Protein AF-A0A517TR64-F1 (afdb_monomer_lite)

Structure (mmCIF, N/CA/C/O backbone):
data_AF-A0A517TR64-F1
#
_entry.id   AF-A0A517TR64-F1
#
loop_
_atom_site.group_PDB
_atom_site.id
_atom_site.type_symbol
_atom_site.label_atom_id
_atom_site.label_alt_id
_atom_site.label_comp_id
_atom_site.label_asym_id
_atom_site.label_entity_id
_atom_site.label_seq_id
_atom_site.pdbx_PDB_ins_code
_atom_site.Cartn_x
_atom_site.Cartn_y
_atom_site.Cartn_z
_atom_site.occupancy
_atom_site.B_iso_or_equiv
_atom_site.auth_seq_id
_atom_site.auth_comp_id
_atom_site.auth_asym_id
_atom_site.auth_atom_id
_atom_site.pdbx_PDB_model_num
ATOM 1 N N . MET A 1 1 ? 27.036 33.174 -52.884 1.00 54.72 1 MET A N 1
ATOM 2 C CA . MET A 1 1 ? 27.633 32.186 -51.959 1.00 54.72 1 MET A CA 1
ATOM 3 C C . MET A 1 1 ? 27.082 32.458 -50.565 1.00 54.72 1 MET A C 1
ATOM 5 O O . MET A 1 1 ? 27.500 33.462 -50.027 1.00 54.72 1 MET A O 1
ATOM 9 N N . THR A 1 2 ? 26.119 31.678 -50.040 1.00 56.25 2 THR A N 1
ATOM 10 C CA . THR A 1 2 ? 25.701 31.693 -48.599 1.00 56.25 2 THR A CA 1
ATOM 11 C C . THR A 1 2 ? 24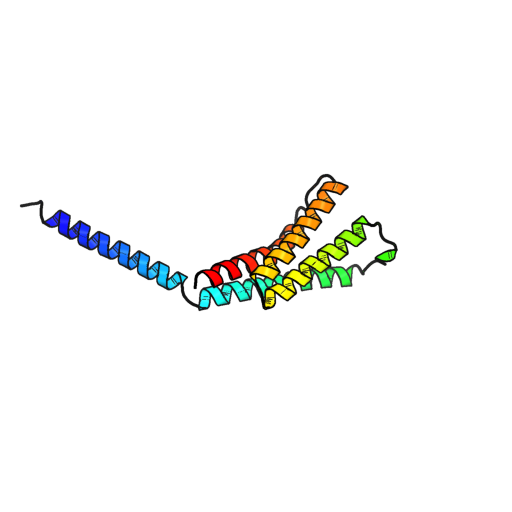.534 30.743 -48.255 1.00 56.25 2 THR A C 1
ATOM 13 O O . THR A 1 2 ? 24.256 30.538 -47.082 1.00 56.25 2 THR A O 1
ATOM 16 N N . ARG A 1 3 ? 23.832 30.130 -49.224 1.00 54.91 3 ARG A N 1
ATOM 17 C CA . ARG A 1 3 ? 22.627 29.313 -48.936 1.00 54.91 3 ARG A CA 1
ATOM 18 C C . ARG A 1 3 ? 22.876 27.808 -48.731 1.00 54.91 3 ARG A C 1
ATOM 20 O O . ARG A 1 3 ? 22.011 27.137 -48.182 1.00 54.91 3 ARG A O 1
ATOM 27 N N . ALA A 1 4 ? 24.025 27.286 -49.168 1.00 56.94 4 ALA A N 1
ATOM 28 C CA . ALA A 1 4 ? 24.368 25.863 -49.046 1.00 56.94 4 ALA A CA 1
ATOM 29 C C . ALA A 1 4 ? 24.871 25.492 -47.633 1.00 56.94 4 ALA A C 1
ATOM 31 O O . ALA A 1 4 ? 24.409 24.504 -47.073 1.00 56.94 4 ALA A O 1
ATOM 32 N N . ASP A 1 5 ? 25.689 26.355 -47.014 1.00 63.84 5 ASP A N 1
ATOM 33 C CA . ASP A 1 5 ? 26.286 26.156 -45.675 1.00 63.84 5 ASP A CA 1
ATOM 34 C C . ASP A 1 5 ? 25.220 25.982 -44.567 1.00 63.84 5 ASP A C 1
ATOM 36 O O . ASP A 1 5 ? 25.319 25.125 -43.693 1.00 63.84 5 ASP A O 1
ATOM 40 N N . GLY A 1 6 ? 24.104 26.718 -44.648 1.00 62.19 6 GLY A N 1
ATOM 41 C CA . GLY A 1 6 ? 23.027 26.610 -43.657 1.00 62.19 6 GLY A CA 1
ATOM 42 C C . GLY A 1 6 ? 22.298 25.260 -43.655 1.00 62.19 6 GLY A C 1
ATOM 43 O O . GLY A 1 6 ? 21.837 24.814 -42.606 1.00 62.19 6 GLY A O 1
ATOM 44 N N . ARG A 1 7 ? 22.196 24.584 -44.809 1.00 66.25 7 ARG A N 1
ATOM 45 C CA . ARG A 1 7 ? 21.471 23.306 -44.920 1.00 66.25 7 ARG A CA 1
ATOM 46 C C . ARG A 1 7 ? 22.295 22.146 -44.355 1.00 66.25 7 ARG A C 1
ATOM 48 O O . ARG A 1 7 ? 21.733 21.250 -43.733 1.00 66.25 7 ARG A O 1
ATOM 55 N N . GLU A 1 8 ? 23.614 22.209 -44.511 1.00 67.38 8 GLU A N 1
ATOM 56 C CA . GLU A 1 8 ? 24.558 21.225 -43.972 1.00 67.38 8 GLU A CA 1
ATOM 57 C C . GLU A 1 8 ? 24.685 21.342 -42.448 1.00 67.38 8 GLU A C 1
ATOM 59 O O . GLU A 1 8 ? 24.677 20.329 -41.748 1.00 67.38 8 GLU A O 1
ATOM 64 N N . ARG A 1 9 ? 24.672 22.569 -41.907 1.00 67.56 9 ARG A N 1
ATOM 65 C CA . ARG A 1 9 ? 24.637 22.792 -40.450 1.00 67.56 9 ARG A CA 1
ATOM 66 C C . ARG A 1 9 ? 23.362 22.259 -39.802 1.00 67.56 9 ARG A C 1
ATOM 68 O O . ARG A 1 9 ? 23.440 21.626 -38.755 1.00 67.56 9 ARG A O 1
ATOM 75 N N . LEU A 1 10 ? 22.205 22.462 -40.436 1.00 70.00 10 LEU A N 1
ATOM 76 C CA . LEU A 1 10 ? 20.931 21.932 -39.937 1.00 70.00 10 LEU A CA 1
ATOM 77 C C . LEU A 1 10 ? 20.880 20.399 -39.995 1.00 70.00 10 LEU A C 1
ATOM 79 O O . LEU A 1 10 ? 20.372 19.780 -39.062 1.00 70.00 10 LEU A O 1
ATOM 83 N N . ALA A 1 11 ? 21.432 19.783 -41.045 1.00 70.44 11 ALA A N 1
ATOM 84 C CA . ALA A 1 11 ? 21.516 18.327 -41.152 1.00 70.44 11 ALA A CA 1
ATOM 85 C C . ALA A 1 11 ? 22.431 17.728 -40.069 1.00 70.44 11 ALA A C 1
ATOM 87 O O . ALA A 1 11 ? 22.047 16.768 -39.404 1.00 70.44 11 ALA A O 1
ATOM 88 N N . CYS A 1 12 ? 23.595 18.343 -39.836 1.00 68.62 12 CYS A N 1
ATOM 89 C CA . CYS A 1 12 ? 24.535 17.917 -38.798 1.00 68.62 12 CYS A CA 1
ATOM 90 C C . CYS A 1 12 ? 23.945 18.098 -37.384 1.00 68.62 12 CYS A C 1
ATOM 92 O O . CYS A 1 12 ? 24.061 17.218 -36.534 1.00 68.62 12 CYS A O 1
ATOM 94 N N . GLN A 1 13 ? 23.218 19.196 -37.148 1.00 73.81 13 GLN A N 1
ATOM 95 C CA . GLN A 1 13 ? 22.561 19.453 -35.866 1.00 73.81 13 GLN A CA 1
ATOM 96 C C . GLN A 1 13 ? 21.355 18.535 -35.612 1.00 73.81 13 GLN A C 1
ATOM 98 O O . GLN A 1 13 ? 21.157 18.101 -34.480 1.00 73.81 13 GLN A O 1
ATOM 103 N N . CYS A 1 14 ? 20.582 18.180 -36.645 1.00 71.50 14 CYS A N 1
ATOM 104 C CA . CYS A 1 14 ? 19.538 17.156 -36.526 1.00 71.50 14 CYS A CA 1
ATOM 105 C C . CYS A 1 14 ? 20.123 15.778 -36.190 1.00 71.50 14 CYS A C 1
ATOM 107 O O . CYS A 1 14 ? 19.568 15.087 -35.341 1.00 71.50 14 CYS A O 1
ATOM 109 N N . HIS A 1 15 ? 21.241 15.391 -36.811 1.00 72.12 15 HIS A N 1
ATOM 110 C CA . HIS A 1 15 ? 21.874 14.096 -36.547 1.00 72.12 15 HIS A CA 1
ATOM 111 C C . HIS A 1 15 ? 22.333 13.972 -35.088 1.00 72.12 15 HIS A C 1
ATOM 113 O O . HIS A 1 15 ? 22.019 12.984 -34.432 1.00 72.12 15 HIS A O 1
ATOM 119 N N . LEU A 1 16 ? 22.972 15.018 -34.551 1.00 70.12 16 LEU A N 1
ATOM 120 C CA . LEU A 1 16 ? 23.427 15.052 -33.157 1.00 70.12 16 LEU A CA 1
ATOM 121 C C . LEU A 1 16 ? 22.274 14.967 -32.146 1.00 70.12 16 LEU A C 1
ATOM 123 O O . LEU A 1 16 ? 22.400 14.275 -31.142 1.00 70.12 16 LEU A O 1
ATOM 127 N N . ILE A 1 17 ? 21.138 15.627 -32.408 1.00 72.75 17 ILE A N 1
ATOM 128 C CA . ILE A 1 17 ? 19.963 15.553 -31.520 1.00 72.75 17 ILE A CA 1
ATOM 129 C C . ILE A 1 17 ? 19.356 14.144 -31.535 1.00 72.75 17 ILE A C 1
ATOM 131 O O . ILE A 1 17 ? 18.942 13.645 -30.490 1.00 72.75 17 ILE A O 1
ATOM 135 N N . VAL A 1 18 ? 19.311 13.488 -32.699 1.00 74.31 18 VAL A N 1
ATOM 136 C CA . VAL A 1 18 ? 18.795 12.116 -32.821 1.00 74.31 18 VAL A CA 1
ATOM 137 C C . VAL A 1 18 ? 19.724 11.112 -32.133 1.00 74.31 18 VAL A C 1
ATOM 139 O O . VAL A 1 18 ? 19.233 10.225 -31.438 1.00 74.31 18 VAL A O 1
ATOM 142 N N . GLU A 1 19 ? 21.043 11.264 -32.266 1.00 70.62 19 GLU A N 1
ATOM 143 C CA . GLU A 1 19 ? 22.022 10.420 -31.568 1.00 70.62 19 GLU A CA 1
ATOM 144 C C . GLU A 1 19 ? 21.961 10.593 -30.048 1.00 70.62 19 GLU A C 1
ATOM 146 O O . GLU A 1 19 ? 21.959 9.601 -29.319 1.00 70.62 19 GLU A O 1
ATOM 151 N N . ASP A 1 20 ? 21.834 11.829 -29.564 1.00 66.38 20 ASP A N 1
ATOM 152 C CA . ASP A 1 20 ? 21.724 12.107 -28.130 1.00 66.38 20 ASP A CA 1
ATOM 153 C C . ASP A 1 20 ? 20.405 11.564 -27.548 1.00 66.38 20 ASP A C 1
ATOM 155 O O . ASP A 1 20 ? 20.380 10.959 -26.475 1.00 66.38 20 ASP A O 1
ATOM 159 N N . GLN A 1 21 ? 19.298 11.673 -28.291 1.00 68.19 21 GLN A N 1
ATOM 160 C CA . GLN A 1 21 ? 18.027 11.039 -27.919 1.00 68.19 21 GLN A CA 1
ATOM 161 C C . GLN A 1 21 ? 18.133 9.508 -27.902 1.00 68.19 21 GLN A C 1
ATOM 163 O O . GLN A 1 21 ? 17.663 8.873 -26.957 1.00 68.19 21 GLN A O 1
ATOM 168 N N . ALA A 1 22 ? 18.773 8.907 -28.908 1.00 64.88 22 ALA A N 1
ATOM 169 C CA . ALA A 1 22 ? 18.958 7.460 -28.984 1.00 64.88 22 ALA A CA 1
ATOM 170 C C . ALA A 1 22 ? 19.849 6.934 -27.845 1.00 64.88 22 ALA A C 1
ATOM 172 O O . ALA A 1 22 ? 19.540 5.903 -27.245 1.00 64.88 22 ALA A O 1
ATOM 173 N N . MET A 1 23 ? 20.907 7.667 -27.493 1.00 61.97 23 MET A N 1
ATOM 174 C CA . MET A 1 23 ? 21.799 7.328 -26.384 1.00 61.97 23 MET A CA 1
ATOM 175 C C . MET A 1 23 ? 21.092 7.439 -25.024 1.00 61.97 23 MET A C 1
ATOM 177 O O . MET A 1 23 ? 21.227 6.543 -24.190 1.00 61.97 23 MET A O 1
ATOM 181 N N . ASN A 1 24 ? 20.271 8.472 -24.814 1.00 63.84 24 ASN A N 1
ATOM 182 C CA . ASN A 1 24 ? 19.489 8.635 -23.584 1.00 63.84 24 ASN A CA 1
ATOM 183 C C . ASN A 1 24 ? 18.414 7.544 -23.415 1.00 63.84 24 ASN A C 1
ATOM 185 O O . ASN A 1 24 ? 18.240 7.017 -22.315 1.00 63.84 24 ASN A O 1
ATOM 189 N N . VAL A 1 25 ? 17.742 7.141 -24.499 1.00 63.25 25 VAL A N 1
ATOM 190 C CA . VAL A 1 25 ? 16.787 6.015 -24.484 1.00 63.25 25 VAL A CA 1
ATOM 191 C C . VAL A 1 25 ? 17.502 4.687 -24.209 1.00 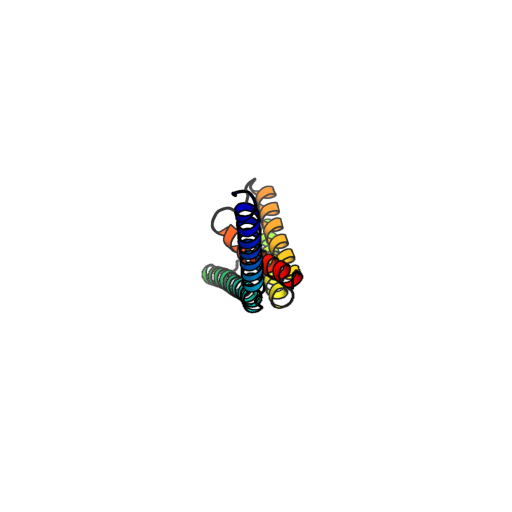63.25 25 VAL A C 1
ATOM 193 O O . VAL A 1 25 ? 17.003 3.863 -23.441 1.00 63.25 25 VAL A O 1
ATOM 196 N N . ALA A 1 26 ? 18.700 4.486 -24.766 1.00 60.66 26 ALA A N 1
ATOM 197 C CA . ALA A 1 26 ? 19.500 3.292 -24.502 1.00 60.66 26 ALA A CA 1
ATOM 198 C C . ALA A 1 26 ? 19.936 3.199 -23.027 1.00 60.66 26 ALA A C 1
ATOM 200 O O . ALA A 1 26 ? 19.856 2.121 -22.431 1.00 60.66 26 ALA A O 1
ATOM 201 N N . LEU A 1 27 ? 20.315 4.321 -22.406 1.00 60.50 27 LEU A N 1
ATOM 202 C CA . LEU A 1 27 ? 20.637 4.379 -20.977 1.00 60.50 27 LEU A CA 1
ATOM 203 C C . LEU A 1 27 ? 19.417 4.075 -20.085 1.00 60.50 27 LEU A C 1
ATOM 205 O O . LEU A 1 27 ? 19.567 3.365 -19.082 1.00 60.50 27 LEU A O 1
ATOM 209 N N . ASP A 1 28 ? 18.220 4.543 -20.462 1.00 60.34 28 ASP A N 1
ATOM 210 C CA . ASP A 1 28 ? 16.951 4.284 -19.751 1.00 60.34 28 ASP A CA 1
ATOM 211 C C . ASP A 1 28 ? 16.512 2.806 -19.846 1.00 60.34 28 ASP A C 1
ATOM 213 O O . ASP A 1 28 ? 15.982 2.230 -18.897 1.00 60.34 28 ASP A O 1
ATOM 217 N N . SER A 1 29 ? 16.832 2.145 -20.963 1.00 59.28 29 SER A N 1
ATOM 218 C CA . SER A 1 29 ? 16.463 0.746 -21.240 1.00 59.28 29 SER A CA 1
ATOM 219 C C . SER A 1 29 ? 17.346 -0.326 -20.580 1.00 59.28 29 SER A C 1
ATOM 221 O O . SER A 1 29 ? 17.112 -1.522 -20.771 1.00 59.28 29 SER A O 1
ATOM 223 N N . SER A 1 30 ? 18.372 0.046 -19.801 1.00 66.31 30 SER A N 1
ATOM 224 C CA . SER A 1 30 ? 19.287 -0.967 -19.260 1.00 66.31 30 SER A CA 1
ATOM 225 C C . SER A 1 30 ? 18.580 -1.898 -18.250 1.00 66.31 30 SER A C 1
ATOM 227 O O . SER A 1 30 ? 17.876 -1.432 -17.346 1.00 66.31 30 SER A O 1
ATOM 229 N N . PRO A 1 31 ? 18.791 -3.229 -18.327 1.00 67.94 31 PRO A N 1
ATOM 230 C CA . PRO A 1 31 ? 18.142 -4.205 -17.439 1.00 67.94 31 PRO A CA 1
ATOM 231 C C . PRO A 1 31 ? 18.442 -3.954 -15.951 1.00 67.94 31 PRO A C 1
ATOM 233 O O . PRO A 1 31 ? 17.665 -4.337 -15.072 1.00 67.94 31 PRO A O 1
ATOM 236 N N . HIS A 1 32 ? 19.537 -3.243 -15.663 1.00 74.12 32 HIS A N 1
ATOM 237 C CA . HIS A 1 32 ? 19.895 -2.779 -14.328 1.00 74.12 32 HIS A CA 1
ATOM 238 C C . HIS A 1 32 ? 18.870 -1.805 -13.727 1.00 74.12 32 HIS A C 1
ATOM 240 O O . HIS A 1 32 ? 18.573 -1.920 -12.537 1.00 74.12 32 HIS A O 1
ATOM 246 N N . GLN A 1 33 ? 18.271 -0.901 -14.512 1.00 75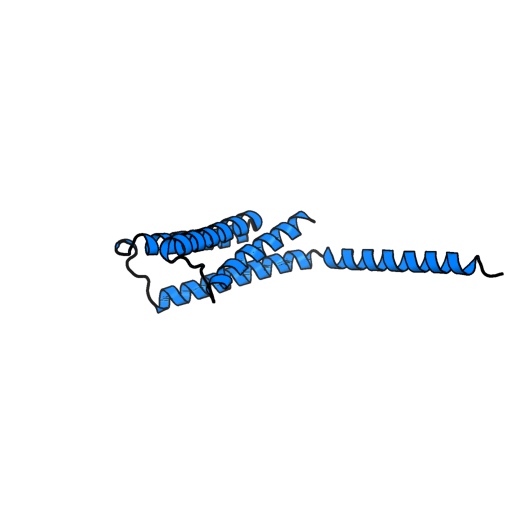.75 33 GLN A N 1
ATOM 247 C CA . GLN A 1 33 ? 17.290 0.063 -13.993 1.00 75.75 33 GLN A CA 1
ATOM 248 C C . GLN A 1 33 ? 15.986 -0.609 -13.542 1.00 75.75 33 GLN A C 1
ATOM 250 O O . GLN A 1 33 ? 15.425 -0.263 -12.495 1.00 75.75 33 GLN A O 1
ATOM 255 N N . ALA A 1 34 ? 15.513 -1.597 -14.307 1.00 76.62 34 ALA A N 1
ATOM 256 C CA . ALA A 1 34 ? 14.344 -2.394 -13.942 1.00 76.62 34 ALA A CA 1
ATOM 257 C C . ALA A 1 34 ? 14.624 -3.226 -12.679 1.00 76.62 34 ALA A C 1
ATOM 259 O O . ALA A 1 34 ? 13.826 -3.223 -11.737 1.00 76.62 34 ALA A O 1
ATOM 260 N N . ALA A 1 35 ? 15.798 -3.863 -12.605 1.00 83.81 35 ALA A N 1
ATOM 261 C CA . ALA A 1 35 ? 16.221 -4.616 -11.426 1.00 83.81 35 ALA A CA 1
ATOM 262 C C . ALA A 1 35 ? 16.305 -3.734 -10.166 1.00 83.81 35 ALA A C 1
ATOM 264 O O . ALA A 1 35 ? 15.826 -4.137 -9.102 1.00 83.81 35 ALA A O 1
ATOM 265 N N . MET A 1 36 ? 16.846 -2.517 -10.282 1.00 85.94 36 MET A N 1
ATOM 266 C CA . MET A 1 36 ? 16.905 -1.553 -9.179 1.00 85.94 36 MET A CA 1
ATOM 267 C C . MET A 1 36 ? 15.508 -1.181 -8.674 1.00 85.94 36 MET A C 1
ATOM 269 O O . MET A 1 36 ? 15.276 -1.213 -7.466 1.00 85.94 36 MET A O 1
ATOM 273 N N . ALA A 1 37 ? 14.556 -0.899 -9.571 1.00 85.50 37 ALA A N 1
ATOM 274 C CA . ALA A 1 37 ? 13.183 -0.562 -9.184 1.00 85.50 37 ALA A CA 1
ATOM 275 C C . ALA A 1 37 ? 12.515 -1.684 -8.364 1.00 85.50 37 ALA A C 1
ATOM 277 O O . ALA A 1 37 ? 11.879 -1.413 -7.343 1.00 85.50 37 ALA A O 1
ATOM 278 N N . HIS A 1 38 ? 12.714 -2.949 -8.751 1.00 87.31 38 HIS A N 1
ATOM 279 C CA . HIS A 1 38 ? 12.214 -4.092 -7.981 1.00 87.31 38 HIS A CA 1
ATOM 280 C C . HIS A 1 38 ? 12.869 -4.209 -6.600 1.00 87.31 38 HIS A C 1
ATOM 282 O O . HIS A 1 38 ? 12.181 -4.507 -5.620 1.00 87.31 38 HIS A O 1
ATOM 288 N N . TRP A 1 39 ? 14.178 -3.974 -6.500 1.00 92.12 39 TRP A N 1
ATOM 289 C CA . TRP A 1 39 ? 14.885 -4.029 -5.219 1.00 92.12 39 TRP A CA 1
ATOM 290 C C . TRP A 1 39 ? 14.461 -2.913 -4.269 1.00 92.12 39 TRP A C 1
ATOM 292 O O . TRP A 1 39 ? 14.188 -3.201 -3.105 1.00 92.12 39 TRP A O 1
ATOM 302 N N . PHE A 1 40 ? 14.311 -1.678 -4.752 1.00 92.62 40 PHE A N 1
ATOM 303 C CA . PHE A 1 40 ? 13.800 -0.578 -3.930 1.00 92.62 40 PHE A CA 1
ATOM 304 C C . PHE A 1 40 ? 12.383 -0.856 -3.418 1.00 92.62 40 PHE A C 1
ATOM 306 O O . PHE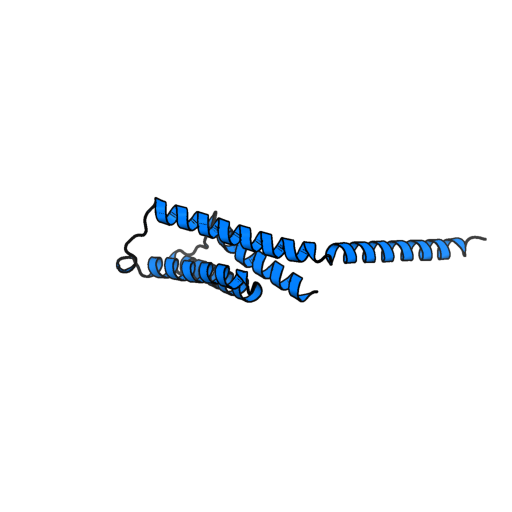 A 1 40 ? 12.119 -0.670 -2.229 1.00 92.62 40 PHE A O 1
ATOM 313 N N . ALA A 1 41 ? 11.495 -1.380 -4.271 1.00 91.62 41 ALA A N 1
ATOM 314 C CA . ALA A 1 41 ? 10.153 -1.780 -3.851 1.00 91.62 41 ALA A CA 1
ATOM 315 C C . ALA A 1 41 ? 10.203 -2.831 -2.728 1.00 91.62 41 ALA A C 1
ATOM 317 O O . ALA A 1 41 ? 9.563 -2.659 -1.692 1.00 91.62 41 ALA A O 1
ATOM 318 N N . ARG A 1 42 ? 11.032 -3.872 -2.871 1.00 94.50 42 ARG A N 1
ATOM 319 C CA . ARG A 1 42 ? 11.186 -4.924 -1.851 1.00 94.50 42 ARG A CA 1
ATOM 320 C C . ARG A 1 42 ? 11.770 -4.401 -0.542 1.00 94.50 42 ARG A C 1
ATOM 322 O O . ARG A 1 42 ? 11.223 -4.699 0.515 1.00 94.50 42 ARG A O 1
ATOM 329 N N . ILE A 1 43 ? 12.842 -3.611 -0.604 1.00 95.62 43 ILE A N 1
ATOM 330 C CA . ILE A 1 43 ? 13.484 -3.031 0.585 1.00 95.62 43 ILE A CA 1
ATOM 331 C C . ILE A 1 43 ? 12.492 -2.137 1.330 1.00 95.62 43 ILE A C 1
ATOM 333 O O . ILE A 1 43 ? 12.354 -2.269 2.543 1.00 95.62 43 ILE A O 1
ATOM 337 N N . SER A 1 44 ? 11.742 -1.292 0.613 1.00 95.38 44 SER A N 1
ATOM 338 C CA . SER A 1 44 ? 10.703 -0.461 1.229 1.00 95.38 44 SER A CA 1
ATOM 339 C C . SER A 1 44 ? 9.592 -1.300 1.870 1.00 95.38 44 SER A C 1
ATOM 341 O O . SER A 1 44 ? 9.185 -1.010 2.990 1.00 95.38 44 SER A O 1
ATOM 343 N N . ALA A 1 45 ? 9.143 -2.375 1.213 1.00 94.06 45 ALA A N 1
ATOM 344 C CA . ALA A 1 45 ? 8.091 -3.247 1.723 1.00 94.06 45 ALA A CA 1
ATOM 345 C C . ALA A 1 45 ? 8.516 -3.947 3.018 1.00 94.06 45 ALA A C 1
ATOM 347 O O . ALA A 1 45 ? 7.769 -3.935 3.996 1.00 94.06 45 ALA A O 1
ATOM 348 N N . VAL A 1 46 ? 9.730 -4.510 3.039 1.00 96.44 46 VAL A N 1
ATOM 349 C CA . VAL A 1 46 ? 10.302 -5.140 4.236 1.00 96.44 46 VAL A CA 1
ATOM 350 C C . VAL A 1 46 ? 10.519 -4.107 5.332 1.00 96.44 46 VAL A C 1
ATOM 352 O O . VAL A 1 46 ? 10.135 -4.362 6.465 1.00 96.44 46 VAL A O 1
ATOM 355 N N . GLY A 1 47 ? 11.088 -2.943 5.011 1.00 95.88 47 GLY A N 1
ATOM 356 C CA . GLY A 1 47 ? 11.359 -1.894 5.993 1.00 95.88 47 GLY A CA 1
ATOM 357 C C . GLY A 1 47 ? 10.087 -1.384 6.666 1.00 95.88 47 GLY A C 1
ATOM 358 O O . GLY A 1 47 ? 10.016 -1.326 7.890 1.00 95.88 47 GLY A O 1
ATOM 359 N N . VAL A 1 48 ? 9.052 -1.088 5.877 1.00 94.88 48 VAL A N 1
ATOM 360 C CA . VAL A 1 48 ? 7.752 -0.623 6.381 1.00 94.88 48 VAL A CA 1
ATOM 361 C C . VAL A 1 48 ? 7.035 -1.718 7.180 1.00 94.88 48 VAL A C 1
ATOM 363 O O . VAL A 1 48 ? 6.477 -1.435 8.241 1.00 94.88 48 VAL A O 1
ATOM 366 N N . PHE A 1 49 ? 7.069 -2.971 6.714 1.00 95.19 49 PHE A N 1
ATOM 367 C CA . PHE A 1 49 ? 6.502 -4.102 7.453 1.00 95.19 49 PHE A CA 1
ATOM 368 C C . PHE A 1 49 ? 7.225 -4.334 8.784 1.00 95.19 49 PHE A C 1
ATOM 370 O O . PHE A 1 49 ? 6.577 -4.456 9.821 1.00 95.19 49 PHE A O 1
ATOM 377 N N . ALA A 1 50 ? 8.559 -4.347 8.771 1.00 95.62 50 ALA A N 1
ATOM 378 C CA . ALA A 1 50 ? 9.378 -4.532 9.962 1.00 95.62 50 ALA A CA 1
ATOM 379 C C . ALA A 1 50 ? 9.157 -3.402 10.973 1.00 95.62 50 ALA A C 1
ATOM 381 O O . ALA A 1 50 ? 8.982 -3.676 12.156 1.00 95.62 50 ALA A O 1
ATOM 382 N N . PHE A 1 51 ? 9.088 -2.150 10.512 1.00 93.06 51 PHE A N 1
ATOM 383 C CA . PHE A 1 51 ? 8.758 -1.003 11.356 1.00 93.06 51 PHE A CA 1
ATOM 384 C C . PHE A 1 51 ? 7.394 -1.170 12.043 1.00 93.06 51 PHE A C 1
ATOM 386 O O . PHE A 1 51 ? 7.291 -1.006 13.258 1.00 93.06 51 PHE A O 1
ATOM 393 N N . PHE A 1 52 ? 6.359 -1.563 11.294 1.00 91.44 52 PHE A N 1
ATOM 394 C CA . PHE A 1 52 ? 5.037 -1.809 11.873 1.00 91.44 52 PHE A CA 1
ATOM 395 C C . PHE A 1 52 ? 5.038 -2.990 12.853 1.00 91.44 52 PHE A C 1
ATOM 397 O O . PHE A 1 52 ? 4.423 -2.903 13.911 1.00 91.44 52 PHE A O 1
ATOM 404 N N . MET A 1 53 ? 5.741 -4.082 12.539 1.00 93.12 53 MET A N 1
ATOM 405 C CA . MET A 1 53 ? 5.857 -5.235 13.439 1.00 93.12 53 MET A CA 1
ATOM 406 C C . MET A 1 53 ? 6.589 -4.882 14.733 1.00 93.12 53 MET A C 1
ATOM 408 O O . MET A 1 53 ? 6.146 -5.286 15.801 1.00 93.12 53 MET A O 1
ATOM 412 N N . LEU A 1 54 ? 7.663 -4.093 14.663 1.00 94.25 54 LEU A N 1
ATOM 413 C CA . LEU A 1 54 ? 8.352 -3.590 15.852 1.00 94.25 54 LEU A CA 1
ATOM 414 C C . LEU A 1 54 ? 7.409 -2.765 16.728 1.00 94.25 54 LEU A C 1
ATOM 416 O O . LEU A 1 54 ? 7.365 -2.977 17.935 1.00 94.25 54 LEU A O 1
ATOM 420 N N . PHE A 1 55 ? 6.617 -1.881 16.120 1.00 89.38 55 PHE A N 1
ATOM 421 C CA . PHE A 1 55 ? 5.616 -1.099 16.840 1.00 89.38 55 PHE A CA 1
ATOM 422 C C . PHE A 1 55 ? 4.548 -1.993 17.490 1.00 89.38 55 PHE A C 1
ATOM 424 O O . PHE A 1 55 ? 4.255 -1.847 18.672 1.00 89.38 55 PHE A O 1
ATOM 431 N N . ALA A 1 56 ? 4.021 -2.973 16.750 1.00 88.94 56 ALA A N 1
ATOM 432 C CA . ALA A 1 56 ? 3.026 -3.917 17.257 1.00 88.94 56 ALA A CA 1
ATOM 433 C C . ALA A 1 56 ? 3.558 -4.788 18.411 1.00 88.94 56 ALA A C 1
ATOM 435 O O . ALA A 1 56 ? 2.807 -5.121 19.326 1.00 88.94 56 ALA A O 1
ATOM 436 N N . LEU A 1 57 ? 4.843 -5.153 18.382 1.00 90.81 57 LEU A N 1
ATOM 437 C CA . LEU A 1 57 ? 5.496 -5.897 19.460 1.00 90.81 57 LEU A CA 1
ATOM 438 C C . LEU A 1 57 ? 5.801 -5.013 20.677 1.00 90.81 57 LEU A C 1
ATOM 440 O O . LEU A 1 57 ? 5.716 -5.502 21.799 1.00 90.81 57 LEU A O 1
ATOM 444 N N . ALA A 1 58 ? 6.146 -3.740 20.465 1.00 91.12 58 ALA A N 1
ATOM 445 C CA . ALA A 1 58 ? 6.476 -2.801 21.536 1.00 91.12 58 ALA A CA 1
ATOM 446 C C . ALA A 1 58 ? 5.241 -2.345 22.330 1.00 91.12 58 ALA A C 1
ATOM 448 O O . ALA A 1 58 ? 5.281 -2.317 23.556 1.00 91.12 58 ALA A O 1
ATOM 449 N N . GLU A 1 59 ? 4.147 -2.021 21.640 1.00 86.38 59 GLU A N 1
ATOM 450 C CA . GLU A 1 59 ? 2.879 -1.596 22.258 1.00 86.38 59 GLU A CA 1
ATOM 451 C C . GLU A 1 59 ? 2.027 -2.788 22.727 1.00 86.38 59 GLU A C 1
ATOM 453 O O . GLU A 1 59 ? 1.153 -2.657 23.584 1.00 86.38 59 GLU A O 1
ATOM 458 N N . GLY A 1 60 ? 2.285 -3.973 22.167 1.00 83.50 60 GLY A N 1
ATOM 459 C CA . GLY A 1 60 ? 1.454 -5.155 22.342 1.00 83.50 60 GLY A CA 1
ATOM 460 C C . GLY A 1 60 ? 0.224 -5.146 21.430 1.00 83.50 60 GLY A C 1
ATOM 461 O O . GLY A 1 60 ? -0.303 -4.108 21.029 1.00 83.50 60 GLY A O 1
ATOM 462 N N . ILE A 1 61 ? -0.257 -6.342 21.085 1.00 80.50 61 ILE A N 1
ATOM 463 C CA . ILE A 1 61 ? -1.457 -6.504 20.261 1.00 80.50 61 ILE A CA 1
ATOM 464 C C . ILE A 1 61 ? -2.659 -6.634 21.206 1.00 80.50 61 ILE A C 1
ATOM 466 O O . ILE A 1 61 ? -2.765 -7.648 21.903 1.00 80.50 61 ILE A O 1
ATOM 470 N N . PRO A 1 62 ? -3.572 -5.645 21.258 1.00 78.19 62 PRO A N 1
ATOM 471 C CA . PRO A 1 62 ? -4.757 -5.747 22.096 1.00 78.19 62 PRO A CA 1
ATOM 472 C C . PRO A 1 62 ? -5.650 -6.903 21.617 1.00 78.19 62 PRO A C 1
ATOM 474 O O . PRO A 1 62 ? -5.637 -7.242 20.429 1.00 78.19 62 PRO A O 1
ATOM 477 N N . PRO A 1 63 ? -6.466 -7.505 22.501 1.00 84.62 63 PRO A N 1
ATOM 478 C CA . PRO A 1 63 ? -7.346 -8.609 22.130 1.00 84.62 63 PRO A CA 1
ATOM 479 C C . PRO A 1 63 ? -8.365 -8.154 21.076 1.00 84.62 63 PRO A C 1
ATOM 481 O O . PRO A 1 63 ? -9.373 -7.526 21.398 1.00 84.62 63 PRO A O 1
ATOM 484 N N . LEU A 1 64 ? -8.099 -8.479 19.805 1.00 81.81 64 LEU A N 1
ATOM 485 C CA . LEU A 1 64 ? -8.830 -7.964 18.638 1.00 81.81 64 LEU A CA 1
ATOM 486 C C . LEU A 1 64 ? -10.338 -8.232 18.714 1.00 81.81 64 LEU A C 1
ATOM 488 O O . LEU A 1 64 ? -11.130 -7.366 18.358 1.00 81.81 64 LEU A O 1
ATOM 492 N N . ALA A 1 65 ? -10.738 -9.392 19.241 1.00 84.38 65 ALA A N 1
ATOM 493 C CA . ALA A 1 65 ? -12.143 -9.786 19.355 1.00 84.38 65 ALA A CA 1
ATOM 494 C C . ALA A 1 65 ? -12.959 -8.911 20.327 1.00 84.38 65 ALA A C 1
ATOM 496 O O . ALA A 1 65 ? -14.182 -8.876 20.236 1.00 84.38 65 ALA A O 1
ATOM 497 N N . GLN A 1 66 ? -12.297 -8.204 21.248 1.00 90.25 66 GLN A N 1
ATOM 498 C CA . GLN A 1 66 ? -12.941 -7.326 22.232 1.00 90.25 66 GLN A CA 1
ATOM 499 C C . GLN A 1 66 ? -12.920 -5.852 21.805 1.00 90.25 66 GLN A C 1
ATOM 501 O O . GLN A 1 66 ? -13.490 -5.000 22.482 1.00 90.25 66 GLN A O 1
ATOM 506 N N . GLN A 1 67 ? -12.250 -5.535 20.695 1.00 88.12 67 GLN A N 1
ATOM 507 C CA . GLN A 1 67 ? -12.130 -4.169 20.206 1.00 88.12 67 GLN A CA 1
ATOM 508 C C . GLN A 1 67 ? -13.358 -3.754 19.383 1.00 88.12 67 GLN A C 1
ATOM 510 O O . GLN A 1 67 ? -14.011 -4.608 18.776 1.00 88.12 67 GLN A O 1
ATOM 515 N N . PRO A 1 68 ? -13.653 -2.444 19.285 1.00 90.19 68 PRO A N 1
ATOM 516 C CA . PRO A 1 68 ? -14.690 -1.935 18.395 1.00 90.19 68 PRO A CA 1
ATOM 517 C C . PRO A 1 68 ? -14.480 -2.419 16.955 1.00 90.19 68 PRO A C 1
ATOM 519 O O . PRO A 1 68 ? -13.342 -2.487 16.486 1.00 90.19 68 PRO A O 1
ATOM 522 N N . LEU A 1 69 ? -15.572 -2.669 16.221 1.00 88.75 69 LEU A N 1
ATOM 523 C CA . LEU A 1 69 ? -15.537 -3.145 14.827 1.00 88.75 69 LEU A CA 1
ATOM 524 C C . LEU A 1 69 ? -14.589 -2.319 13.943 1.00 88.75 69 LEU A C 1
ATOM 526 O O . LEU A 1 69 ? -13.867 -2.865 13.115 1.00 88.75 69 LEU A O 1
ATOM 530 N N . ARG A 1 70 ? -14.537 -1.001 14.169 1.00 86.75 70 ARG A N 1
ATOM 531 C CA . ARG A 1 70 ? -13.603 -0.094 13.494 1.00 86.75 70 ARG A CA 1
ATOM 532 C C . ARG A 1 70 ? -12.149 -0.551 13.638 1.00 86.75 70 ARG A C 1
ATOM 534 O O . ARG A 1 70 ? -11.447 -0.651 12.642 1.00 86.75 70 ARG A O 1
ATOM 541 N N . VAL A 1 71 ? -11.694 -0.845 14.853 1.00 87.94 71 VAL A N 1
ATOM 542 C CA . VAL A 1 71 ? -10.309 -1.265 15.117 1.00 87.94 71 VAL A CA 1
ATOM 543 C C . VAL A 1 71 ? -10.025 -2.615 14.457 1.00 87.94 71 VAL A C 1
ATOM 545 O O . VAL A 1 71 ? -8.975 -2.785 13.842 1.00 87.94 71 VAL A O 1
ATOM 548 N N . GLN A 1 72 ? -10.983 -3.545 14.501 1.00 91.44 72 GLN A N 1
ATOM 549 C CA . GLN A 1 72 ? -10.857 -4.843 13.831 1.00 91.44 72 GLN A CA 1
ATOM 550 C C . GLN A 1 72 ? -10.692 -4.688 12.312 1.00 91.44 72 GLN A C 1
ATOM 552 O O . GLN A 1 72 ? -9.805 -5.305 11.722 1.00 91.44 72 GLN A O 1
ATOM 557 N N . LEU A 1 73 ? -11.493 -3.815 11.688 1.00 91.19 73 LEU A N 1
ATOM 558 C CA . LEU A 1 73 ? -11.380 -3.492 10.263 1.00 91.19 73 LEU A CA 1
ATOM 559 C C . LEU A 1 73 ? -10.023 -2.875 9.925 1.00 91.19 73 LEU A C 1
ATOM 561 O O . LEU A 1 73 ? -9.430 -3.247 8.916 1.00 91.19 73 LEU A O 1
ATOM 565 N N . PHE A 1 74 ? -9.504 -1.986 10.775 1.00 90.56 74 PHE A N 1
ATOM 566 C CA . PHE A 1 74 ? -8.162 -1.438 10.596 1.00 90.56 74 PHE A CA 1
ATOM 567 C C . PHE A 1 74 ? -7.124 -2.562 10.527 1.00 90.56 74 PHE A C 1
ATOM 569 O O . PHE A 1 74 ? -6.429 -2.675 9.520 1.00 90.56 74 PHE A O 1
ATOM 576 N N . PHE A 1 75 ? -7.052 -3.434 11.536 1.00 90.81 75 PHE A N 1
ATOM 577 C CA . PHE A 1 75 ? -6.098 -4.553 11.544 1.00 90.81 75 PHE A CA 1
ATOM 578 C C . PHE A 1 75 ? -6.272 -5.500 10.348 1.00 90.81 75 PHE A C 1
ATOM 580 O O . PHE A 1 75 ? -5.281 -5.944 9.767 1.00 90.81 75 PHE A O 1
ATOM 587 N N . ALA A 1 76 ? -7.512 -5.773 9.937 1.00 93.19 76 ALA A N 1
ATOM 588 C CA . ALA A 1 76 ? -7.782 -6.594 8.761 1.00 93.19 76 ALA A CA 1
ATOM 589 C C . ALA A 1 76 ? -7.231 -5.953 7.475 1.00 93.19 76 ALA A C 1
ATOM 591 O O . ALA A 1 76 ? -6.557 -6.620 6.690 1.00 93.19 76 ALA A O 1
ATOM 592 N N . LEU A 1 77 ? -7.460 -4.653 7.273 1.00 94.88 77 LEU A N 1
ATOM 593 C CA . LEU A 1 77 ? -6.989 -3.929 6.088 1.00 94.88 77 LEU A CA 1
ATOM 594 C C . LEU A 1 77 ? -5.468 -3.733 6.082 1.00 94.88 77 LEU A C 1
ATOM 596 O O . LEU A 1 77 ? -4.842 -3.810 5.023 1.00 94.88 77 LEU A O 1
ATOM 600 N N . TRP A 1 78 ? -4.859 -3.573 7.257 1.00 93.06 78 TRP A N 1
ATOM 601 C CA . TRP A 1 78 ? -3.411 -3.683 7.437 1.00 93.06 78 TRP A CA 1
ATOM 602 C C . TRP A 1 78 ? -2.889 -5.042 6.961 1.00 93.06 78 TRP A C 1
ATOM 604 O O . TRP A 1 78 ? -1.934 -5.105 6.185 1.00 93.06 78 TRP A O 1
ATOM 614 N N . GLY A 1 79 ? -3.564 -6.127 7.348 1.00 94.19 79 GLY A N 1
ATOM 615 C CA . GLY A 1 79 ? -3.278 -7.475 6.858 1.00 94.19 79 GLY A CA 1
ATOM 616 C C . GLY A 1 79 ? -3.361 -7.578 5.333 1.00 94.19 79 GLY A C 1
ATOM 617 O O . GLY A 1 79 ? -2.423 -8.065 4.706 1.00 94.19 79 GLY A O 1
ATOM 618 N N . VAL A 1 80 ? -4.429 -7.056 4.718 1.00 96.25 80 VAL A N 1
ATOM 619 C CA . VAL A 1 80 ? -4.585 -7.013 3.248 1.00 96.25 80 VAL A CA 1
ATOM 620 C C . VAL A 1 80 ? -3.417 -6.282 2.589 1.00 96.25 80 VAL A C 1
ATOM 622 O O . VAL A 1 80 ? -2.860 -6.761 1.598 1.00 96.25 80 VAL A O 1
ATOM 625 N N . MET A 1 81 ? -3.004 -5.148 3.152 1.00 95.75 81 MET A N 1
ATOM 626 C CA . MET A 1 81 ? -1.891 -4.370 2.623 1.00 95.75 81 MET A CA 1
ATOM 627 C C . MET A 1 81 ? -0.570 -5.152 2.661 1.00 95.75 81 MET A C 1
ATOM 629 O O . MET A 1 81 ? 0.142 -5.209 1.655 1.00 95.75 81 MET A O 1
ATOM 633 N N . PHE A 1 82 ? -0.273 -5.822 3.777 1.00 95.94 82 PHE A N 1
ATOM 634 C CA . PHE A 1 82 ? 0.925 -6.657 3.915 1.00 95.94 82 PHE A CA 1
ATOM 635 C C . PHE A 1 82 ? 0.888 -7.915 3.046 1.00 95.94 82 PHE A C 1
ATOM 637 O O . PHE A 1 82 ? 1.915 -8.312 2.491 1.00 95.94 82 PHE A O 1
ATOM 644 N N . VAL A 1 83 ? -0.291 -8.504 2.839 1.00 96.56 83 VAL A N 1
ATOM 645 C CA . VAL A 1 83 ? -0.480 -9.555 1.831 1.00 96.56 83 VAL A CA 1
ATOM 646 C C . VAL A 1 83 ? -0.148 -9.012 0.439 1.00 96.56 83 VAL A C 1
ATOM 648 O O . VAL A 1 83 ? 0.554 -9.676 -0.324 1.00 96.56 83 VAL A O 1
ATOM 651 N N . GLY A 1 84 ? -0.553 -7.779 0.125 1.00 95.06 84 GLY A N 1
ATOM 652 C CA . GLY A 1 84 ? -0.139 -7.076 -1.090 1.00 95.06 84 GLY A CA 1
ATOM 653 C C . GLY A 1 84 ? 1.384 -6.986 -1.233 1.00 95.06 84 GLY A C 1
ATOM 654 O O . GLY A 1 84 ? 1.920 -7.297 -2.296 1.00 95.06 84 GLY A O 1
ATOM 655 N N . TYR A 1 85 ? 2.109 -6.665 -0.159 1.00 95.44 85 TYR A N 1
ATOM 656 C CA . TYR A 1 85 ? 3.578 -6.635 -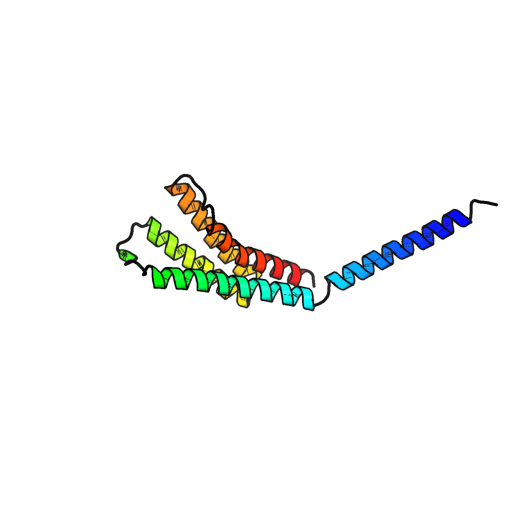0.182 1.00 95.44 85 TYR A CA 1
ATOM 657 C C . TYR A 1 85 ? 4.198 -8.004 -0.471 1.00 95.44 85 TYR A C 1
ATOM 659 O O . TYR A 1 85 ? 5.143 -8.095 -1.259 1.00 95.44 85 TYR A O 1
ATOM 667 N N . ALA A 1 86 ? 3.652 -9.064 0.129 1.00 95.25 86 ALA A N 1
ATOM 668 C CA . ALA A 1 86 ? 4.103 -10.432 -0.103 1.00 95.25 86 ALA A CA 1
ATOM 669 C C . ALA A 1 86 ? 3.829 -10.887 -1.549 1.00 95.25 86 ALA A C 1
ATOM 671 O O . ALA A 1 86 ? 4.701 -11.472 -2.195 1.00 95.25 86 ALA A O 1
ATOM 672 N N . ILE A 1 87 ? 2.651 -10.565 -2.096 1.00 94.88 87 ILE A N 1
ATOM 673 C CA . ILE A 1 87 ? 2.308 -10.835 -3.503 1.00 94.88 87 ILE A CA 1
ATOM 674 C C . ILE A 1 87 ? 3.251 -10.067 -4.437 1.00 94.88 87 ILE A C 1
ATOM 676 O O . ILE A 1 87 ? 3.756 -10.639 -5.409 1.00 94.88 87 ILE A O 1
ATOM 680 N N . GLY A 1 88 ? 3.535 -8.801 -4.112 1.00 92.12 88 GLY A N 1
ATOM 681 C CA . GLY A 1 88 ? 4.413 -7.910 -4.876 1.00 92.12 88 GLY A CA 1
ATOM 682 C C . GLY A 1 88 ? 5.810 -8.477 -5.100 1.00 92.12 88 GLY A C 1
ATOM 683 O O . GLY A 1 88 ? 6.432 -8.204 -6.127 1.00 92.12 88 GLY A O 1
ATOM 684 N N . TRP A 1 89 ? 6.263 -9.358 -4.206 1.00 89.44 89 TRP A N 1
ATOM 685 C CA . TRP A 1 89 ? 7.567 -10.007 -4.294 1.00 89.44 89 TRP A CA 1
ATOM 686 C C . TRP A 1 89 ? 7.786 -10.770 -5.604 1.00 89.44 89 TRP A C 1
ATOM 688 O O . TRP A 1 89 ? 8.874 -10.705 -6.189 1.00 89.44 89 TRP A O 1
ATOM 698 N N . ARG A 1 90 ? 6.748 -11.489 -6.058 1.00 91.38 90 ARG A N 1
ATOM 699 C CA . ARG A 1 90 ? 6.737 -12.247 -7.322 1.00 91.38 90 ARG A CA 1
ATOM 700 C C . ARG A 1 90 ? 5.906 -11.570 -8.408 1.00 91.38 90 ARG A C 1
ATOM 702 O O . ARG A 1 90 ? 6.216 -11.722 -9.583 1.00 91.38 90 ARG A O 1
ATOM 709 N N . ARG A 1 91 ? 4.834 -10.873 -8.029 1.00 92.44 91 ARG A N 1
ATOM 710 C CA . ARG A 1 91 ? 3.870 -10.251 -8.943 1.00 92.44 91 ARG A CA 1
ATOM 711 C C . ARG A 1 91 ? 3.690 -8.773 -8.583 1.00 92.44 91 ARG A C 1
ATOM 713 O O . ARG A 1 91 ? 2.725 -8.438 -7.894 1.00 92.44 91 ARG A O 1
ATOM 720 N N . PRO A 1 92 ? 4.587 -7.888 -9.051 1.00 92.38 92 PRO A N 1
ATOM 721 C CA . PRO A 1 92 ? 4.631 -6.488 -8.630 1.00 92.38 92 PRO A CA 1
ATOM 722 C C . PRO A 1 92 ? 3.324 -5.744 -8.933 1.00 92.38 92 PRO A C 1
ATOM 724 O O . PRO A 1 92 ? 2.825 -5.036 -8.069 1.00 92.38 92 PRO A O 1
ATOM 727 N N . LEU A 1 93 ? 2.693 -5.987 -10.089 1.00 93.75 93 LEU A N 1
ATOM 728 C CA . LEU A 1 93 ? 1.416 -5.353 -10.439 1.00 93.75 93 LEU A CA 1
ATOM 729 C C . LEU A 1 93 ? 0.310 -5.685 -9.427 1.00 93.75 93 LEU A C 1
ATOM 731 O O . LEU A 1 93 ? -0.294 -4.793 -8.839 1.00 93.75 93 LEU A O 1
ATOM 735 N N . PHE A 1 94 ? 0.071 -6.978 -9.195 1.00 94.94 94 PHE A N 1
ATOM 736 C CA . PHE A 1 94 ? -0.961 -7.434 -8.264 1.00 94.94 94 PHE A CA 1
ATOM 737 C C . PHE A 1 94 ? -0.646 -7.027 -6.825 1.00 94.94 94 PHE A C 1
ATOM 739 O O . PHE A 1 94 ? -1.549 -6.642 -6.092 1.00 94.94 94 PHE A O 1
ATOM 746 N N . GLY A 1 95 ? 0.624 -7.065 -6.418 1.00 93.75 95 GLY A N 1
ATOM 747 C CA . GLY A 1 95 ? 1.018 -6.624 -5.083 1.00 93.75 95 GLY A CA 1
ATOM 748 C C . GLY A 1 95 ? 0.818 -5.128 -4.861 1.00 93.75 95 GLY A C 1
ATOM 749 O O . GLY A 1 95 ? 0.277 -4.725 -3.831 1.00 93.75 95 GLY A O 1
ATOM 750 N N . GLY A 1 96 ? 1.186 -4.309 -5.848 1.00 94.50 96 GLY A N 1
ATOM 751 C CA . GLY A 1 96 ? 0.957 -2.865 -5.835 1.00 94.50 96 GLY A CA 1
ATOM 752 C C . GLY A 1 96 ? -0.530 -2.518 -5.756 1.00 94.50 96 GLY A C 1
ATOM 753 O O . GLY A 1 96 ? -0.933 -1.749 -4.889 1.00 94.50 96 GLY A O 1
ATOM 754 N N . LEU A 1 97 ? -1.366 -3.154 -6.583 1.00 97.06 97 LEU A N 1
ATOM 755 C CA . LEU A 1 97 ? -2.817 -2.934 -6.562 1.00 97.06 97 LEU A CA 1
ATOM 756 C C . LEU A 1 97 ? -3.453 -3.372 -5.240 1.00 97.06 97 LEU A C 1
ATOM 758 O O . LEU A 1 97 ? -4.188 -2.597 -4.638 1.00 97.06 97 LEU A O 1
ATOM 762 N N . THR A 1 98 ? -3.150 -4.579 -4.757 1.00 96.56 98 THR A N 1
ATOM 763 C CA . THR A 1 98 ? -3.711 -5.091 -3.497 1.00 96.56 98 THR A CA 1
ATOM 764 C C . THR A 1 98 ? -3.287 -4.237 -2.303 1.00 96.56 98 THR A C 1
ATOM 766 O O . THR A 1 98 ? -4.109 -3.937 -1.438 1.00 96.56 98 THR A O 1
ATOM 769 N N . SER A 1 99 ? -2.022 -3.804 -2.260 1.00 95.56 99 SER A N 1
ATOM 770 C CA . SER A 1 99 ? -1.532 -2.948 -1.174 1.00 95.56 99 SER A CA 1
ATOM 771 C C . SER A 1 99 ? -2.172 -1.560 -1.187 1.00 95.56 99 SER A C 1
ATOM 773 O O . SER A 1 99 ? -2.649 -1.106 -0.146 1.00 95.56 99 SER A O 1
ATOM 775 N N . LEU A 1 100 ? -2.279 -0.920 -2.355 1.00 96.50 100 LEU A N 1
ATOM 776 C CA . LEU A 1 100 ? -2.962 0.369 -2.483 1.00 96.50 100 LEU A CA 1
ATOM 777 C C . LEU A 1 100 ? -4.467 0.269 -2.241 1.00 96.50 100 LEU A C 1
ATOM 779 O O . LEU A 1 100 ? -5.047 1.199 -1.690 1.00 96.50 100 LEU A O 1
ATOM 783 N N . LEU A 1 101 ? -5.099 -0.852 -2.590 1.00 96.62 101 LEU A N 1
ATOM 784 C CA . LEU A 1 101 ? -6.499 -1.100 -2.265 1.00 96.62 101 LEU A CA 1
ATOM 785 C C . LEU A 1 101 ? -6.699 -1.198 -0.747 1.00 96.62 101 LEU A C 1
ATOM 787 O O . LEU A 1 101 ? -7.586 -0.537 -0.214 1.00 96.62 101 LEU A O 1
ATOM 791 N N . GLY A 1 102 ? -5.843 -1.940 -0.036 1.00 94.88 102 GLY A N 1
ATOM 792 C CA . GLY A 1 102 ? -5.859 -1.982 1.431 1.00 94.88 102 GLY A CA 1
ATOM 793 C C . GLY A 1 102 ? -5.676 -0.595 2.060 1.00 94.88 102 GLY A C 1
ATOM 794 O O . GLY A 1 102 ? -6.453 -0.198 2.928 1.00 94.88 102 GLY A O 1
ATOM 795 N N . TYR A 1 103 ? -4.710 0.182 1.564 1.00 95.44 103 TYR A N 1
ATOM 796 C CA . TYR A 1 103 ? -4.466 1.557 2.014 1.00 95.44 103 TYR A CA 1
ATOM 797 C C . TYR A 1 103 ? -5.630 2.519 1.705 1.00 95.44 103 TYR A C 1
ATOM 799 O O . TYR A 1 103 ? -5.999 3.360 2.530 1.00 95.44 103 TYR A O 1
ATOM 807 N N . GLY A 1 104 ? -6.237 2.393 0.524 1.00 95.62 104 GLY A N 1
ATOM 808 C CA . GLY A 1 104 ? -7.401 3.177 0.118 1.00 95.62 104 GLY A CA 1
ATOM 809 C C . GLY A 1 104 ? -8.622 2.867 0.979 1.00 95.62 104 GLY A C 1
ATOM 810 O O . GLY A 1 104 ? -9.294 3.784 1.445 1.00 95.62 104 GLY A O 1
ATOM 811 N N . LEU A 1 105 ? -8.863 1.587 1.272 1.00 95.69 105 LEU A N 1
ATOM 812 C CA . LEU A 1 105 ? -9.931 1.162 2.176 1.00 95.69 105 LEU A CA 1
ATOM 813 C C . LEU A 1 105 ? -9.697 1.653 3.609 1.00 95.69 105 LEU A C 1
ATOM 815 O O . LEU A 1 105 ? -10.650 2.080 4.254 1.00 95.69 105 LEU A O 1
ATOM 819 N N . LEU A 1 106 ? -8.451 1.670 4.097 1.00 93.94 106 LEU A N 1
ATOM 820 C CA . LEU A 1 106 ? -8.121 2.262 5.401 1.00 93.94 106 LEU A CA 1
ATOM 821 C C . LEU A 1 106 ? -8.517 3.742 5.459 1.00 93.94 106 LEU A C 1
ATOM 823 O O . LEU A 1 106 ? -9.155 4.178 6.417 1.00 93.94 106 LEU A O 1
ATOM 827 N N . ASN A 1 107 ? -8.192 4.503 4.412 1.00 94.00 107 ASN A N 1
ATOM 828 C CA . ASN A 1 107 ? -8.602 5.902 4.298 1.00 94.00 107 ASN A CA 1
ATOM 829 C C . ASN A 1 107 ? -10.121 6.060 4.176 1.00 94.00 107 ASN A C 1
ATOM 831 O O . ASN A 1 107 ? -10.672 6.985 4.763 1.00 94.00 107 ASN A O 1
ATOM 835 N N . ALA A 1 108 ? -10.806 5.162 3.463 1.00 94.62 108 ALA A N 1
ATOM 836 C CA . ALA A 1 108 ? -12.262 5.182 3.354 1.00 94.62 108 ALA A CA 1
ATOM 837 C C . ALA A 1 108 ? -12.940 4.940 4.712 1.00 94.62 108 ALA A C 1
ATOM 839 O O . ALA A 1 108 ? -13.871 5.662 5.065 1.00 94.62 108 ALA A O 1
ATOM 840 N N . VAL A 1 109 ? -12.446 3.974 5.497 1.00 93.19 109 VAL A N 1
ATOM 841 C CA . VAL A 1 109 ? -12.930 3.731 6.864 1.00 93.19 109 VAL A CA 1
ATOM 842 C C . VAL A 1 109 ? -12.665 4.953 7.745 1.00 93.19 109 VAL A C 1
ATOM 844 O O . VAL A 1 109 ? -13.581 5.411 8.422 1.00 93.19 109 VAL A O 1
ATOM 847 N N . GLU A 1 110 ? -11.456 5.524 7.713 1.00 92.62 110 GLU A N 1
ATOM 848 C CA . GLU A 1 110 ? -11.122 6.707 8.521 1.00 92.62 110 GLU A CA 1
ATOM 849 C C . GLU A 1 110 ? -11.978 7.925 8.150 1.00 92.62 110 GLU A C 1
ATOM 851 O O . GLU A 1 110 ? -12.474 8.623 9.037 1.00 92.62 110 GLU A O 1
ATOM 856 N N . LEU A 1 111 ? -12.210 8.146 6.855 1.00 93.38 111 LEU A N 1
ATOM 857 C CA . LEU A 1 111 ? -13.045 9.234 6.358 1.00 93.38 111 LEU A CA 1
ATOM 858 C C . LEU A 1 111 ? -14.506 9.054 6.780 1.00 93.38 111 LEU A C 1
ATOM 860 O O . LEU A 1 111 ? -15.147 10.024 7.183 1.00 93.38 111 LEU A O 1
ATOM 864 N N . ALA A 1 112 ? -15.017 7.822 6.738 1.00 92.25 112 ALA A N 1
ATOM 865 C CA . ALA A 1 112 ? -16.377 7.510 7.163 1.00 92.25 112 ALA A CA 1
ATOM 866 C C . ALA A 1 112 ? -16.573 7.674 8.678 1.00 92.25 112 ALA A C 1
ATOM 868 O O . ALA A 1 112 ? -17.659 8.055 9.108 1.00 92.25 112 ALA A O 1
ATOM 869 N N . THR A 1 113 ? -15.546 7.399 9.491 1.00 90.50 113 THR A N 1
ATOM 870 C CA . THR A 1 113 ? -15.675 7.417 10.959 1.00 90.50 113 THR A CA 1
ATOM 871 C C . THR A 1 113 ? -15.238 8.723 11.614 1.00 90.50 113 THR A C 1
ATOM 873 O O . THR A 1 113 ? -15.761 9.066 12.667 1.00 90.50 113 THR A O 1
ATOM 876 N N . ASN A 1 114 ? -14.267 9.434 11.035 1.00 88.62 114 ASN A N 1
ATOM 877 C CA . ASN A 1 114 ? -13.649 10.622 11.639 1.00 88.62 114 ASN A CA 1
ATOM 878 C C . ASN A 1 114 ? -13.651 11.849 10.719 1.00 88.62 114 ASN A C 1
ATOM 880 O O . ASN A 1 114 ? -13.057 12.864 11.079 1.00 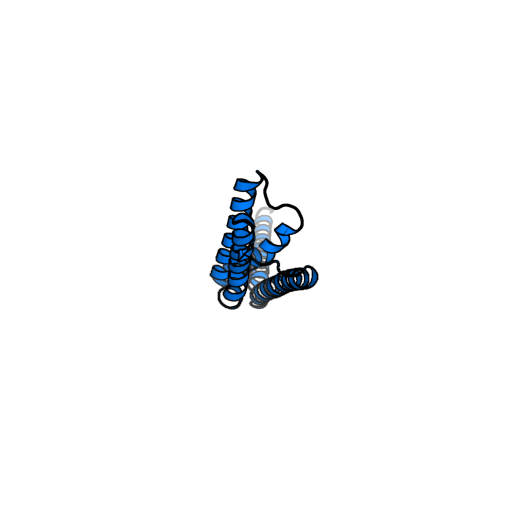88.62 114 ASN A O 1
ATOM 884 N N . HIS A 1 115 ? -14.259 11.758 9.530 1.00 91.19 115 HIS A N 1
ATOM 885 C CA . HIS A 1 115 ? -14.314 12.843 8.540 1.00 91.19 115 HIS A CA 1
ATOM 886 C C . HIS A 1 115 ? -12.939 13.421 8.171 1.00 91.19 115 HIS A C 1
ATOM 888 O O . HIS A 1 115 ? -12.811 14.590 7.811 1.00 91.19 115 HIS A O 1
ATOM 894 N N . ARG A 1 116 ? -11.896 12.588 8.249 1.00 89.81 116 ARG A N 1
ATOM 895 C CA . ARG A 1 116 ? -10.518 12.941 7.902 1.00 89.81 116 ARG A CA 1
ATOM 896 C C . ARG A 1 116 ? -9.832 11.784 7.191 1.00 89.81 116 ARG A C 1
ATOM 898 O O . ARG A 1 116 ? -10.210 10.631 7.366 1.00 89.81 116 ARG A O 1
ATOM 905 N N . LEU A 1 117 ? -8.796 12.099 6.427 1.00 89.31 117 LEU A N 1
ATOM 906 C CA . LEU A 1 117 ? -7.898 11.101 5.850 1.00 89.31 117 LEU A CA 1
ATOM 907 C C . LEU A 1 117 ? -6.766 10.769 6.825 1.00 89.31 117 LEU A C 1
ATOM 909 O O . LEU A 1 117 ? -6.460 11.544 7.738 1.00 89.31 117 LEU A O 1
ATOM 913 N N . LEU A 1 118 ? -6.123 9.622 6.611 1.00 87.25 118 LEU A N 1
ATOM 914 C CA . LEU A 1 118 ? -4.940 9.227 7.367 1.00 87.25 118 LEU A CA 1
ATOM 915 C C . LEU A 1 118 ? -3.770 10.144 6.984 1.00 87.25 118 LEU A C 1
ATOM 917 O O . LEU A 1 118 ? -3.172 10.013 5.921 1.00 87.25 118 LEU A O 1
ATOM 921 N N . GLY A 1 119 ? -3.469 11.111 7.850 1.00 85.94 119 GLY A N 1
ATOM 922 C CA . GLY A 1 119 ? -2.379 12.068 7.664 1.00 85.94 119 GLY A CA 1
ATOM 923 C C . GLY A 1 119 ? -1.035 11.608 8.240 1.00 85.94 119 GLY A C 1
ATOM 924 O O . GLY A 1 119 ? -0.925 10.583 8.912 1.00 85.94 119 GLY A O 1
ATOM 925 N N . GLY A 1 120 ? 0.005 12.415 8.011 1.00 85.94 120 GLY A N 1
ATOM 926 C CA . GLY A 1 120 ? 1.313 12.258 8.655 1.00 85.94 120 GLY A CA 1
ATOM 927 C C . GLY A 1 120 ? 2.070 11.001 8.222 1.00 85.94 120 GLY A C 1
ATOM 928 O O . GLY A 1 120 ? 2.243 10.743 7.033 1.00 85.94 120 GLY A O 1
ATOM 929 N N . ALA A 1 121 ? 2.533 10.209 9.190 1.00 84.00 121 ALA A N 1
ATOM 930 C CA . ALA A 1 121 ? 3.359 9.027 8.934 1.00 84.00 121 ALA A CA 1
ATOM 931 C C . ALA A 1 121 ? 2.631 7.916 8.149 1.00 84.00 121 ALA A C 1
ATOM 933 O O . ALA A 1 121 ? 3.284 7.058 7.562 1.00 84.00 121 ALA A O 1
ATOM 934 N N . PHE A 1 122 ? 1.295 7.930 8.080 1.00 86.25 122 PHE A N 1
ATOM 935 C CA . PHE A 1 122 ? 0.540 6.880 7.392 1.00 86.25 122 PHE A CA 1
ATOM 936 C C . PHE A 1 122 ? 0.780 6.846 5.873 1.00 86.25 122 PHE A C 1
ATOM 938 O O . PHE A 1 122 ? 0.636 5.790 5.262 1.00 86.25 122 PHE A O 1
ATOM 945 N N . TRP A 1 123 ? 1.217 7.947 5.255 1.00 90.06 123 TRP A N 1
ATOM 946 C CA . TRP A 1 123 ? 1.599 7.968 3.835 1.00 90.06 123 TRP A CA 1
ATOM 947 C C . TRP A 1 123 ? 2.793 7.056 3.516 1.00 90.06 123 TRP A C 1
ATOM 949 O O . TRP A 1 123 ? 2.902 6.567 2.392 1.00 90.06 123 TRP A O 1
ATOM 959 N N . LEU A 1 124 ? 3.645 6.751 4.506 1.00 92.06 124 LEU A N 1
ATOM 960 C CA . LEU A 1 124 ? 4.777 5.827 4.344 1.00 92.06 124 LEU A CA 1
ATOM 961 C C . LEU A 1 124 ? 4.324 4.432 3.897 1.00 92.06 124 LEU A C 1
ATOM 963 O O . LEU A 1 124 ? 5.044 3.747 3.175 1.00 92.06 124 LEU A O 1
ATOM 967 N N . PHE A 1 125 ? 3.111 4.028 4.271 1.00 92.12 125 PHE A N 1
ATOM 968 C CA . PHE A 1 125 ? 2.557 2.725 3.919 1.00 92.12 125 PHE A CA 1
ATOM 969 C C . PHE A 1 125 ? 2.064 2.647 2.469 1.00 92.12 125 PHE A C 1
ATOM 971 O O . PHE A 1 125 ? 1.933 1.560 1.923 1.00 92.12 125 PHE A O 1
ATOM 978 N N . ALA A 1 126 ? 1.869 3.774 1.785 1.00 94.12 126 ALA A N 1
ATOM 979 C CA . ALA A 1 126 ? 1.574 3.755 0.354 1.00 94.12 126 ALA A CA 1
ATOM 980 C C . ALA A 1 126 ? 2.839 3.540 -0.502 1.00 94.12 126 ALA A C 1
ATOM 982 O O . ALA A 1 126 ? 2.741 3.052 -1.631 1.00 94.12 126 ALA A O 1
ATOM 983 N N . ILE A 1 127 ? 4.027 3.872 0.028 1.00 94.38 127 ILE A N 1
ATOM 984 C CA . ILE A 1 127 ? 5.293 3.886 -0.727 1.00 94.38 127 ILE A CA 1
ATOM 985 C C . ILE A 1 127 ? 5.598 2.531 -1.382 1.00 94.38 127 ILE A C 1
ATOM 987 O O . ILE A 1 127 ? 5.833 2.518 -2.594 1.00 94.38 127 ILE A O 1
ATOM 991 N N . PRO A 1 128 ? 5.556 1.386 -0.670 1.00 94.25 128 PRO A N 1
ATOM 992 C CA . PRO A 1 128 ? 5.879 0.109 -1.296 1.00 94.25 128 PRO A CA 1
ATOM 993 C C . PRO A 1 128 ? 4.893 -0.257 -2.407 1.00 94.25 128 PRO A C 1
ATOM 995 O O . PRO A 1 128 ? 5.300 -0.782 -3.441 1.00 94.25 128 PRO A O 1
ATOM 998 N N . GLY A 1 129 ? 3.607 0.066 -2.231 1.00 93.25 129 GLY A N 1
ATOM 999 C CA . GLY A 1 129 ? 2.574 -0.180 -3.237 1.00 93.25 129 GLY A CA 1
ATOM 1000 C C . GLY A 1 129 ? 2.817 0.600 -4.528 1.00 93.25 129 GLY A C 1
ATOM 1001 O O . GLY A 1 129 ? 2.797 0.020 -5.615 1.00 93.25 129 GLY A O 1
ATOM 1002 N N . VAL A 1 130 ? 3.141 1.892 -4.414 1.00 95.31 130 VAL A N 1
ATOM 1003 C CA . VAL A 1 130 ? 3.497 2.735 -5.568 1.00 95.31 130 VAL A CA 1
ATOM 1004 C C . VAL A 1 130 ? 4.773 2.235 -6.245 1.00 95.31 130 VAL A C 1
ATOM 1006 O O . VAL A 1 130 ? 4.803 2.101 -7.468 1.00 95.31 130 VAL A O 1
ATOM 1009 N N . LEU A 1 131 ? 5.812 1.900 -5.475 1.00 94.31 131 LEU A N 1
ATOM 1010 C CA . LEU A 1 131 ? 7.065 1.378 -6.029 1.00 94.31 131 LEU A CA 1
ATOM 1011 C C . LEU A 1 131 ? 6.861 0.047 -6.761 1.00 94.31 131 LEU A C 1
ATOM 1013 O O . LEU A 1 131 ? 7.445 -0.158 -7.826 1.00 94.31 131 LEU A O 1
ATOM 1017 N N . TYR A 1 132 ? 5.995 -0.831 -6.250 1.00 94.25 132 TYR A N 1
ATOM 1018 C CA . TYR A 1 132 ? 5.617 -2.057 -6.948 1.00 94.25 132 TYR A CA 1
ATOM 1019 C C . TYR A 1 132 ? 4.908 -1.779 -8.279 1.00 94.25 132 TYR A C 1
ATOM 1021 O O . TYR A 1 132 ? 5.213 -2.445 -9.271 1.00 94.25 132 TYR A O 1
ATOM 1029 N N . LEU A 1 133 ? 4.023 -0.780 -8.343 1.00 94.56 133 LEU A N 1
ATOM 1030 C CA . LEU A 1 133 ? 3.387 -0.383 -9.602 1.00 94.56 133 LEU A CA 1
ATOM 1031 C C . LEU A 1 133 ? 4.381 0.223 -10.598 1.00 94.56 133 LEU A C 1
ATOM 1033 O O . LEU A 1 133 ? 4.340 -0.135 -11.774 1.00 94.56 133 LEU A O 1
ATOM 1037 N N . ILE A 1 134 ? 5.303 1.078 -10.146 1.00 92.44 134 ILE A N 1
ATOM 1038 C CA . ILE A 1 134 ? 6.362 1.638 -11.004 1.00 92.44 134 ILE A CA 1
ATOM 1039 C C . ILE A 1 134 ? 7.235 0.512 -11.563 1.00 92.44 134 ILE A C 1
ATOM 1041 O O . ILE A 1 134 ? 7.526 0.488 -12.759 1.00 92.44 134 ILE A O 1
ATOM 1045 N N . ALA A 1 135 ? 7.619 -0.447 -10.720 1.00 90.19 135 ALA A N 1
ATOM 1046 C CA . ALA A 1 135 ? 8.415 -1.587 -11.148 1.00 90.19 135 ALA A CA 1
ATOM 1047 C C . ALA A 1 135 ? 7.660 -2.464 -12.165 1.00 90.19 135 ALA A C 1
ATOM 1049 O O . ALA A 1 135 ? 8.243 -2.895 -13.156 1.00 90.19 135 ALA A O 1
ATOM 1050 N N . ALA A 1 136 ? 6.354 -2.681 -11.971 1.00 91.06 136 ALA A N 1
ATOM 1051 C CA . ALA A 1 136 ? 5.515 -3.395 -12.932 1.00 91.06 136 ALA A CA 1
ATOM 1052 C C . ALA A 1 136 ? 5.379 -2.652 -14.269 1.00 91.06 136 ALA A C 1
ATOM 1054 O O . ALA A 1 136 ? 5.474 -3.267 -15.329 1.00 91.06 136 ALA A O 1
ATOM 1055 N N . TRP A 1 137 ? 5.188 -1.334 -14.225 1.00 89.94 137 TRP A N 1
ATOM 1056 C CA . TRP A 1 137 ? 5.073 -0.500 -15.417 1.00 89.94 137 TRP A CA 1
ATOM 1057 C C . TRP A 1 137 ? 6.365 -0.504 -16.237 1.00 89.94 137 TRP A C 1
ATOM 1059 O O . TRP A 1 137 ? 6.316 -0.700 -17.450 1.00 89.94 137 TRP A O 1
ATOM 1069 N N . ARG A 1 138 ? 7.525 -0.381 -15.580 1.00 86.56 138 ARG A N 1
ATOM 1070 C CA . ARG A 1 138 ? 8.829 -0.496 -16.252 1.00 86.56 138 ARG A CA 1
ATOM 1071 C C . ARG A 1 138 ? 9.023 -1.874 -16.877 1.00 86.56 138 ARG A C 1
ATOM 1073 O O . ARG A 1 138 ? 9.408 -1.957 -18.034 1.00 86.56 138 ARG A O 1
ATOM 1080 N N . ALA A 1 139 ? 8.682 -2.940 -16.154 1.00 84.25 139 ALA A N 1
ATOM 1081 C CA . ALA A 1 139 ? 8.774 -4.301 -16.677 1.00 84.25 139 ALA A CA 1
ATOM 1082 C C . ALA A 1 139 ? 7.859 -4.550 -17.890 1.00 84.25 139 ALA A C 1
ATOM 1084 O O . ALA A 1 139 ? 8.177 -5.400 -18.708 1.00 84.25 139 ALA A O 1
ATOM 1085 N N . SER A 1 140 ? 6.746 -3.819 -18.022 1.00 83.31 140 SER A N 1
ATOM 1086 C CA . SER A 1 140 ? 5.834 -3.938 -19.172 1.00 83.31 140 SER A CA 1
ATOM 1087 C C . SER A 1 140 ? 6.294 -3.204 -20.438 1.00 83.31 140 SER A C 1
ATOM 1089 O O . SER A 1 140 ? 5.676 -3.375 -21.485 1.00 83.31 140 SER A O 1
ATOM 1091 N N . ARG A 1 141 ? 7.328 -2.355 -20.341 1.00 75.44 141 ARG A N 1
ATOM 1092 C CA . ARG A 1 141 ? 7.883 -1.585 -21.468 1.00 75.44 141 ARG A CA 1
ATOM 1093 C C . ARG A 1 141 ? 9.133 -2.207 -22.096 1.00 75.44 141 ARG A C 1
ATOM 1095 O O . ARG A 1 141 ? 9.567 -1.713 -23.132 1.00 75.44 141 ARG A O 1
ATOM 1102 N N . ASN A 1 142 ? 9.685 -3.241 -21.467 1.00 58.91 142 ASN A N 1
ATOM 1103 C CA . ASN A 1 142 ? 10.780 -4.052 -21.999 1.00 58.91 142 ASN A CA 1
ATOM 1104 C C . ASN A 1 142 ? 10.218 -5.242 -22.777 1.00 58.91 142 ASN A C 1
ATOM 1106 O O . ASN A 1 142 ? 10.872 -5.637 -23.764 1.00 58.91 142 ASN A O 1
#

Sequence (142 aa):
MTRADGRERLACQCHLIVEDQAMNVALDSSPHQAAMAHWFARISAVGVFAFFMLFALAEGIPPLAQQPLRVQLFFALWGVMFVGYAIGWRRPLFGGLTSLLGYGLLNAVELATNHRLLGGAFWLFAIPGVLYLIAAWRASRN

Foldseek 3Di:
DPDPVVVVVVVVVVVVVVVVVVVVVVVLLDPVVLVVLLVVLLVLLCVVVVVVVVVCVVVDDPPLVPDPPLVVLLVVLVVQLNVLSVCLNPQLQSSLVSNVVSQVVNQVSCCVPPVDGDDDPSVSSNVSSVSSNVSVVSVVVD

Organism: NCBI:txid2528024

pLDDT: mean 85.15, std 11.91, range [54.72, 97.06]

InterPro domains:
  IPR056087 Protein of unknown function DUF7670 [PF24709] (36-140)

Radius of gyration: 23.81 Å; chains: 1; bounding box: 44×44×74 Å

Secondary structure (DSSP, 8-state):
--TTHHHHHHHHHHHHHHHHHHHHHHHHT-HHHHHHHHHHHHHHHHHHHHHHHHHHHHH----GGGS-HHHHHHHHHHHHHHHHHHHHTT-HHHHHHHHHHHHHHHHHHHHHHHSS---GGGGGGGHHHHHHHHHHHHHT--